Protein AF-A0A931W975-F1 (afdb_monomer)

Nearest PDB structures (foldseek):
  3o47-assembly2_B-3  TM=4.683E-01  e=4.116E+00  Homo sapiens
  1e0s-assembly1_A  TM=4.325E-01  e=3.613E+00  Homo sapiens
  4ylg-assembly1_B  TM=4.493E-01  e=7.400E+00  Entamoeba histolytica HM-1:IMSS
  1hur-assembly1_B  TM=3.940E-01  e=6.086E+00  Homo sapiens
  6pta-assembly2_B  TM=3.508E-01  e=5.005E+00  Candida albicans SC5314

Sequence (93 aa):
MGPKSSYSSETSFYVEVDRKINGHHIKLLGLRIVDPYRMQVGCGDYEVSNFHEIKKRYLNSTIYVRDMKRSTDMLEVWHPDFDIFGYLVPNRR

Radius of gyration: 19.4 Å; Cα contacts (8 Å, |Δi|>4): 148; chains: 1; bounding box: 39×27×50 Å

Structure (mmCIF, N/CA/C/O backbone):
data_AF-A0A931W975-F1
#
_entry.id   AF-A0A931W975-F1
#
loop_
_atom_site.group_PDB
_atom_site.id
_atom_site.type_symbol
_atom_site.label_atom_id
_atom_site.label_alt_id
_atom_site.label_comp_id
_atom_site.label_asym_id
_atom_site.label_entity_id
_atom_site.label_seq_id
_atom_site.pdbx_PDB_ins_code
_atom_site.Cartn_x
_atom_site.Cartn_y
_atom_site.Cartn_z
_atom_site.occupancy
_atom_site.B_iso_or_equiv
_atom_site.auth_seq_id
_atom_site.auth_comp_id
_atom_site.auth_asym_id
_atom_site.auth_atom_id
_atom_site.pdbx_PDB_model_num
ATOM 1 N N . MET A 1 1 ? 9.909 -11.966 -26.320 1.00 53.66 1 MET A N 1
ATOM 2 C CA . MET A 1 1 ? 9.648 -10.608 -25.792 1.00 53.66 1 MET A CA 1
ATOM 3 C C . MET A 1 1 ? 9.640 -9.647 -26.972 1.00 53.66 1 MET A C 1
ATOM 5 O O . MET A 1 1 ? 10.449 -9.848 -27.868 1.00 53.66 1 MET A O 1
ATOM 9 N N . GLY A 1 2 ? 8.683 -8.714 -27.033 1.00 59.94 2 GLY A N 1
ATOM 10 C CA . GLY A 1 2 ? 8.573 -7.740 -28.130 1.00 59.94 2 GLY A CA 1
ATOM 11 C C . GLY A 1 2 ? 9.684 -6.680 -28.098 1.00 59.94 2 GLY A C 1
ATOM 12 O O . GLY A 1 2 ? 10.444 -6.635 -27.125 1.00 59.94 2 GLY A O 1
ATOM 13 N N . PRO A 1 3 ? 9.802 -5.843 -29.144 1.00 70.75 3 PRO A N 1
ATOM 14 C CA . PRO A 1 3 ? 10.792 -4.774 -29.185 1.00 70.75 3 PRO A CA 1
ATOM 15 C C . PRO A 1 3 ? 10.560 -3.756 -28.056 1.00 70.75 3 PRO A C 1
ATOM 17 O O . PRO A 1 3 ? 9.422 -3.453 -27.685 1.00 70.75 3 PRO A O 1
ATOM 20 N N . LYS A 1 4 ? 11.664 -3.238 -27.502 1.00 78.19 4 LYS A N 1
ATOM 21 C CA . LYS A 1 4 ? 11.659 -2.154 -26.512 1.00 78.19 4 LYS A CA 1
ATOM 22 C C . LYS A 1 4 ? 11.034 -0.912 -27.144 1.00 78.19 4 LYS A C 1
ATOM 24 O O . LYS A 1 4 ? 11.508 -0.442 -28.174 1.00 78.19 4 LYS A O 1
ATOM 29 N N . SER A 1 5 ? 10.004 -0.374 -26.505 1.00 83.25 5 SER A N 1
ATOM 30 C CA . SER A 1 5 ? 9.322 0.832 -26.961 1.00 83.25 5 SER A CA 1
ATOM 31 C C . SER A 1 5 ? 10.137 2.092 -26.650 1.00 83.25 5 SER A C 1
ATOM 33 O O . SER A 1 5 ? 10.829 2.153 -25.626 1.00 83.25 5 SER A O 1
ATOM 35 N N . SER A 1 6 ? 9.993 3.122 -27.488 1.00 85.06 6 SER A N 1
ATOM 36 C CA . SER A 1 6 ? 10.568 4.461 -27.281 1.00 85.06 6 SER A CA 1
ATOM 37 C C . SER A 1 6 ? 10.026 5.175 -26.038 1.00 85.06 6 SER A C 1
ATOM 39 O O . SER A 1 6 ? 10.675 6.084 -25.532 1.00 85.06 6 SER A O 1
ATOM 41 N N . TYR A 1 7 ? 8.887 4.729 -25.498 1.00 81.56 7 TYR A N 1
ATOM 42 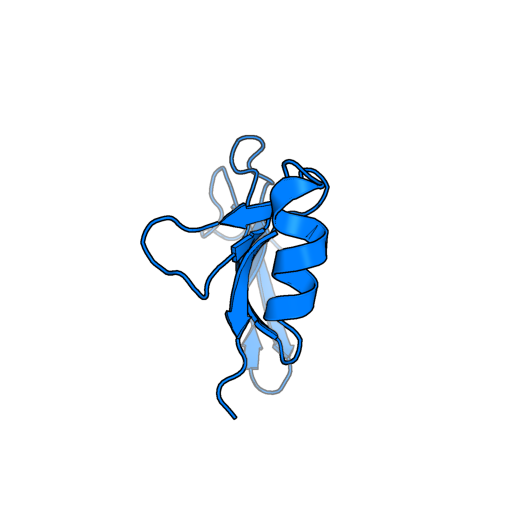C CA . TYR A 1 7 ? 8.337 5.209 -24.225 1.00 81.56 7 TYR A CA 1
ATOM 43 C C . TYR A 1 7 ? 9.095 4.696 -22.988 1.00 81.56 7 TYR A C 1
ATOM 45 O O . TYR A 1 7 ? 8.777 5.080 -21.863 1.00 81.56 7 TYR A O 1
ATOM 53 N N . SER A 1 8 ? 10.078 3.809 -23.168 1.00 84.00 8 SER A N 1
ATOM 54 C CA . SER A 1 8 ? 10.927 3.337 -22.072 1.00 84.00 8 SER A CA 1
ATOM 55 C C . SER A 1 8 ? 11.826 4.451 -21.536 1.00 84.00 8 SER A C 1
ATOM 57 O O . SER A 1 8 ? 12.390 5.229 -22.298 1.00 84.00 8 SER A O 1
ATOM 59 N N . SER A 1 9 ? 12.023 4.466 -20.223 1.00 81.62 9 SER A N 1
ATOM 60 C CA . SER A 1 9 ? 12.898 5.384 -19.496 1.00 81.62 9 SER A CA 1
ATOM 61 C C . SER A 1 9 ? 13.889 4.612 -18.617 1.00 81.62 9 SER A C 1
ATOM 63 O O . SER A 1 9 ? 13.922 3.380 -18.623 1.00 81.62 9 SER A O 1
ATOM 65 N N . GLU A 1 10 ? 14.691 5.331 -17.833 1.00 76.38 10 GLU A N 1
ATOM 66 C CA . GLU A 1 10 ? 15.607 4.741 -16.845 1.00 76.38 10 GLU A CA 1
ATOM 67 C C . GLU A 1 10 ? 14.885 3.957 -15.739 1.00 76.38 10 GLU A C 1
ATOM 69 O O . GLU A 1 10 ? 15.464 3.055 -15.147 1.00 76.38 10 GLU A O 1
ATOM 74 N N . THR A 1 11 ? 13.616 4.271 -15.469 1.00 73.44 11 THR A N 1
ATOM 75 C CA . THR A 1 11 ? 12.840 3.678 -14.365 1.00 73.44 11 THR A CA 1
ATOM 76 C C . THR A 1 11 ? 11.672 2.825 -14.848 1.00 73.44 11 THR A C 1
ATOM 78 O O . THR A 1 11 ? 10.888 2.307 -14.050 1.00 73.44 11 THR A O 1
ATOM 81 N N . SER A 1 12 ? 11.481 2.689 -16.159 1.00 78.25 12 SER A N 1
ATOM 82 C CA . SER A 1 12 ? 10.359 1.947 -16.733 1.00 78.25 12 SER A CA 1
ATOM 83 C C . SER A 1 12 ? 10.713 1.389 -18.104 1.00 78.25 12 SER A C 1
ATOM 85 O O . SER A 1 12 ? 11.151 2.112 -18.991 1.00 78.25 12 SER A O 1
ATOM 87 N N . PHE A 1 13 ? 10.473 0.102 -18.300 1.00 83.69 13 PHE A N 1
ATOM 88 C CA . PHE A 1 13 ? 10.673 -0.596 -19.558 1.00 83.69 13 PHE A CA 1
ATOM 89 C C . PHE A 1 13 ? 9.320 -0.920 -20.182 1.00 83.69 13 PHE A C 1
ATOM 91 O O . PHE A 1 13 ? 8.524 -1.636 -19.586 1.00 83.69 13 PHE A O 1
ATOM 98 N N . TYR A 1 14 ? 9.052 -0.421 -21.384 1.00 85.88 14 TYR A N 1
ATOM 99 C CA . TYR A 1 14 ? 7.817 -0.721 -22.102 1.00 85.88 14 TYR A CA 1
ATOM 100 C C . TYR A 1 14 ? 8.109 -1.609 -23.305 1.00 85.88 14 TYR A C 1
ATOM 102 O O . TYR A 1 14 ? 9.072 -1.380 -24.038 1.00 85.88 14 TYR A O 1
ATOM 110 N N . VAL A 1 15 ? 7.249 -2.596 -23.537 1.00 87.69 15 VAL A N 1
ATOM 111 C CA . VAL A 1 15 ? 7.215 -3.370 -24.781 1.00 87.69 15 VAL A CA 1
ATOM 112 C C . VAL A 1 15 ? 5.942 -3.058 -25.539 1.00 87.69 15 VAL A C 1
ATOM 114 O O . VAL A 1 15 ? 4.864 -2.937 -24.950 1.00 87.69 15 VAL A O 1
ATOM 117 N N . GLU A 1 16 ? 6.072 -2.936 -26.854 1.00 88.69 16 GLU A N 1
ATOM 118 C CA . GLU A 1 16 ? 4.914 -2.806 -27.729 1.00 88.69 16 GLU A CA 1
ATOM 119 C C . GLU A 1 16 ? 4.177 -4.140 -27.794 1.00 88.69 16 GLU A C 1
ATOM 121 O O . GLU A 1 16 ? 4.770 -5.207 -27.982 1.00 88.69 16 GLU A O 1
ATOM 126 N N . VAL A 1 17 ? 2.868 -4.076 -27.586 1.00 87.88 17 VAL A N 1
ATOM 127 C CA . VAL A 1 17 ? 1.968 -5.225 -27.629 1.00 87.88 17 VAL A CA 1
ATOM 128 C C . VAL A 1 17 ? 0.731 -4.849 -28.426 1.00 87.88 17 VAL A C 1
ATOM 130 O O . VAL A 1 17 ? 0.400 -3.680 -28.553 1.00 87.88 17 VAL A O 1
ATOM 133 N N . ASP A 1 18 ? 0.026 -5.840 -28.954 1.00 88.69 18 ASP A N 1
ATOM 134 C CA . ASP A 1 18 ? -1.271 -5.630 -29.591 1.00 88.69 18 ASP A CA 1
ATOM 135 C C . ASP A 1 18 ? -2.245 -6.682 -29.048 1.00 88.69 18 ASP A C 1
ATOM 137 O O . ASP A 1 18 ? -2.234 -7.859 -29.444 1.00 88.69 18 ASP A O 1
ATOM 141 N N . ARG A 1 19 ? -2.992 -6.295 -28.007 1.00 87.69 19 ARG A N 1
ATOM 142 C CA . ARG A 1 19 ? -3.879 -7.194 -27.256 1.00 87.69 19 ARG A CA 1
ATOM 143 C C . ARG A 1 19 ? -5.158 -6.491 -26.827 1.00 87.69 19 ARG A C 1
ATOM 145 O O . ARG A 1 19 ? -5.144 -5.315 -26.484 1.00 87.69 19 ARG A O 1
ATOM 152 N N . LYS A 1 20 ? -6.266 -7.235 -26.781 1.00 91.88 20 LYS A N 1
ATOM 153 C CA . LYS A 1 20 ? -7.545 -6.760 -26.242 1.00 91.88 20 LYS A CA 1
ATOM 154 C C . LYS A 1 20 ? -7.826 -7.446 -24.905 1.00 91.88 20 LYS A C 1
ATOM 156 O O . LYS A 1 20 ? -7.867 -8.671 -24.857 1.00 91.88 20 LYS A O 1
ATOM 161 N N . ILE A 1 21 ? -8.006 -6.676 -23.835 1.00 85.62 21 ILE A N 1
ATOM 162 C CA . ILE A 1 21 ? -8.279 -7.176 -22.477 1.00 85.62 21 ILE A CA 1
ATOM 163 C C . ILE A 1 21 ? -9.525 -6.458 -21.960 1.00 85.62 21 ILE A C 1
ATOM 165 O O . ILE A 1 21 ? -9.561 -5.232 -21.954 1.00 85.62 21 ILE A O 1
ATOM 169 N N . ASN A 1 22 ? -10.564 -7.207 -21.572 1.00 87.69 22 ASN A N 1
ATOM 170 C CA . ASN A 1 22 ? -11.851 -6.665 -21.101 1.00 87.69 22 ASN A CA 1
ATOM 171 C C . ASN A 1 22 ? -12.439 -5.573 -22.015 1.00 87.69 22 ASN A C 1
ATOM 173 O O . ASN A 1 22 ? -12.949 -4.561 -21.556 1.00 87.69 22 ASN A O 1
ATOM 177 N N . GLY A 1 23 ? -12.323 -5.753 -23.333 1.00 90.12 23 GLY A N 1
ATOM 178 C CA . GLY A 1 23 ? -12.808 -4.781 -24.317 1.00 90.12 23 GLY A CA 1
ATOM 179 C C . GLY A 1 23 ? -11.845 -3.626 -24.619 1.00 90.12 23 GLY A C 1
ATOM 180 O O . GLY A 1 23 ? -11.997 -2.994 -25.663 1.00 90.12 23 GLY A O 1
ATOM 181 N N . HIS A 1 24 ? -10.817 -3.406 -23.800 1.00 86.06 24 HIS A N 1
ATOM 182 C CA . HIS A 1 24 ? -9.821 -2.353 -23.994 1.00 86.06 24 HIS A CA 1
ATOM 183 C C . HIS A 1 24 ? -8.662 -2.819 -24.870 1.00 86.06 24 HIS A C 1
ATOM 185 O O . HIS A 1 24 ? -8.189 -3.949 -24.748 1.00 86.06 24 HIS A O 1
ATOM 191 N N . HIS A 1 25 ? -8.192 -1.935 -25.750 1.00 91.12 25 HIS A N 1
ATOM 192 C CA . HIS A 1 25 ? -7.038 -2.191 -26.607 1.00 91.12 25 HIS A CA 1
ATOM 193 C C . HIS A 1 25 ? -5.755 -1.737 -25.914 1.00 91.12 25 HIS A C 1
ATOM 195 O O . HIS A 1 25 ? -5.573 -0.554 -25.636 1.00 91.12 25 HIS A O 1
ATOM 201 N N . ILE A 1 26 ? -4.878 -2.688 -25.622 1.00 89.88 26 ILE A N 1
ATOM 202 C CA . ILE A 1 26 ? -3.610 -2.480 -24.935 1.00 89.88 26 ILE A CA 1
ATOM 203 C C . ILE A 1 26 ? -2.501 -2.483 -25.983 1.00 89.88 26 ILE A C 1
ATOM 205 O O . ILE A 1 26 ? -2.301 -3.489 -26.667 1.00 89.88 26 ILE A O 1
ATOM 209 N N . LYS A 1 27 ? -1.799 -1.349 -26.095 1.00 89.94 27 LYS A N 1
ATOM 210 C CA . LYS A 1 27 ? -0.707 -1.135 -27.061 1.00 89.94 27 LYS A CA 1
ATOM 211 C C . LYS A 1 27 ? 0.695 -1.202 -26.449 1.00 89.94 27 LYS A C 1
ATOM 213 O O . LYS A 1 27 ? 1.686 -1.388 -27.148 1.00 89.94 27 LYS A O 1
ATOM 218 N N . LEU A 1 28 ? 0.781 -1.030 -25.132 1.00 87.12 28 LEU A N 1
ATOM 219 C CA . LEU A 1 28 ? 2.032 -0.995 -24.384 1.00 87.12 28 LEU A CA 1
ATOM 220 C C . LEU A 1 28 ? 1.868 -1.803 -23.10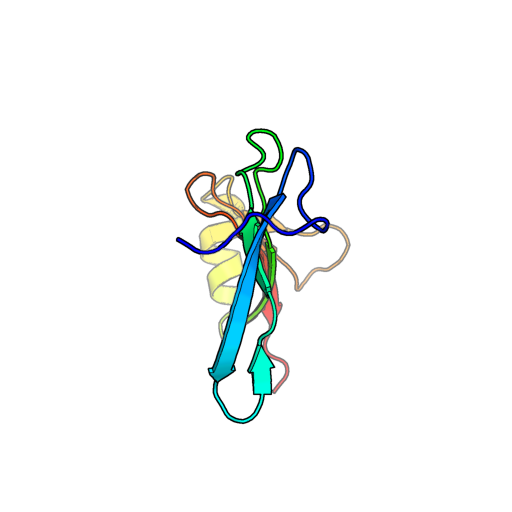3 1.00 87.12 28 LEU A C 1
ATOM 222 O O . LEU A 1 28 ? 0.888 -1.631 -22.379 1.00 87.12 28 LEU A O 1
ATOM 226 N N . LEU A 1 29 ? 2.847 -2.655 -22.817 1.00 82.56 29 LEU A N 1
ATOM 227 C CA . LEU A 1 29 ? 2.986 -3.322 -21.530 1.00 82.56 29 LEU A CA 1
ATOM 228 C C . LEU A 1 29 ? 4.236 -2.774 -20.841 1.00 82.56 29 LEU A C 1
ATOM 230 O O . LEU A 1 29 ? 5.338 -2.899 -21.373 1.00 82.56 29 LEU A O 1
ATOM 234 N N . GLY A 1 30 ? 4.053 -2.147 -19.679 1.00 84.19 30 GLY A N 1
ATOM 235 C CA . GLY A 1 30 ? 5.134 -1.561 -18.889 1.00 84.19 30 GLY A CA 1
ATOM 236 C C . GLY A 1 30 ? 5.585 -2.471 -17.752 1.00 84.19 30 GLY A C 1
ATOM 237 O O . GLY A 1 30 ? 4.772 -2.887 -16.933 1.00 84.19 30 GLY A O 1
ATOM 238 N N . LEU A 1 31 ? 6.886 -2.732 -17.678 1.00 76.06 31 LEU A N 1
ATOM 239 C CA . LEU A 1 31 ? 7.584 -3.266 -16.516 1.00 76.06 31 LEU A CA 1
ATOM 240 C C . LEU A 1 31 ? 8.324 -2.110 -15.847 1.00 76.06 31 LEU A C 1
ATOM 242 O O . LEU A 1 31 ? 9.255 -1.540 -16.416 1.00 76.06 31 LEU A O 1
ATOM 246 N N . ARG A 1 32 ? 7.904 -1.729 -14.644 1.00 69.44 32 ARG A N 1
ATOM 247 C CA . ARG A 1 32 ? 8.586 -0.680 -13.886 1.00 69.44 32 ARG A CA 1
ATOM 248 C C . ARG A 1 32 ? 9.797 -1.273 -13.172 1.00 69.44 32 ARG A C 1
ATOM 250 O O . ARG A 1 32 ? 9.690 -2.340 -12.574 1.00 69.44 32 ARG A O 1
ATOM 257 N N . ILE A 1 33 ? 10.932 -0.583 -13.228 1.00 69.62 33 ILE A N 1
ATOM 258 C CA . ILE A 1 33 ? 12.078 -0.927 -12.386 1.00 69.62 33 ILE A CA 1
ATOM 259 C C . ILE A 1 33 ? 11.729 -0.439 -10.981 1.00 69.62 33 ILE A C 1
ATOM 261 O O . ILE A 1 33 ? 11.363 0.725 -10.808 1.00 69.62 33 ILE A O 1
ATOM 265 N N . VAL A 1 34 ? 11.766 -1.351 -10.009 1.00 62.06 34 VAL A N 1
ATOM 266 C CA . VAL A 1 34 ? 11.482 -1.041 -8.604 1.00 62.06 34 VAL A CA 1
ATOM 267 C C . VAL A 1 34 ? 12.455 0.045 -8.154 1.00 62.06 34 VAL A C 1
ATOM 269 O O . VAL A 1 34 ? 13.666 -0.127 -8.261 1.00 62.06 34 VAL A O 1
ATOM 272 N N . ASP A 1 35 ? 11.915 1.172 -7.698 1.00 61.41 35 ASP A N 1
ATOM 273 C CA . ASP A 1 35 ? 12.694 2.255 -7.108 1.00 61.41 35 ASP A CA 1
ATOM 274 C C . ASP A 1 35 ? 13.001 1.871 -5.651 1.00 61.41 35 ASP A C 1
ATOM 276 O O . ASP A 1 35 ? 12.080 1.857 -4.831 1.00 61.41 35 ASP A O 1
ATOM 280 N N . PRO A 1 36 ? 14.263 1.550 -5.307 1.00 57.84 36 PRO A N 1
ATOM 281 C CA . PRO A 1 36 ? 14.621 1.064 -3.976 1.00 57.84 36 PRO A CA 1
ATOM 282 C C . PRO A 1 36 ? 14.493 2.140 -2.884 1.00 57.84 36 PRO A C 1
ATOM 284 O O . PRO A 1 36 ? 14.618 1.822 -1.704 1.00 57.84 36 PRO A O 1
ATOM 287 N N . TYR A 1 37 ? 14.234 3.399 -3.255 1.00 61.00 37 TYR A N 1
ATOM 288 C CA . TYR A 1 37 ? 14.052 4.521 -2.333 1.00 61.00 37 TYR A CA 1
ATOM 289 C C . TYR A 1 37 ? 12.588 4.979 -2.221 1.00 61.00 37 TYR A C 1
ATOM 291 O O . TYR A 1 37 ? 12.268 5.805 -1.364 1.00 61.00 37 TYR A O 1
ATOM 299 N N . ARG A 1 38 ? 11.673 4.422 -3.027 1.00 56.34 38 ARG A N 1
ATOM 300 C CA . ARG A 1 38 ? 10.219 4.583 -2.865 1.00 56.34 38 ARG A CA 1
ATOM 301 C C . ARG A 1 38 ? 9.625 3.343 -2.200 1.00 56.34 38 ARG A C 1
ATOM 303 O O . ARG A 1 38 ? 9.112 2.457 -2.867 1.00 56.34 38 ARG A O 1
ATOM 310 N N . MET A 1 39 ? 9.636 3.330 -0.867 1.00 56.38 39 MET A N 1
ATOM 311 C CA . MET A 1 39 ? 9.066 2.245 -0.046 1.00 56.38 39 MET A CA 1
ATOM 312 C C . MET A 1 39 ? 7.538 2.080 -0.161 1.00 56.38 39 MET A C 1
ATOM 314 O O . MET A 1 39 ? 6.992 1.116 0.355 1.00 56.38 39 MET A O 1
ATOM 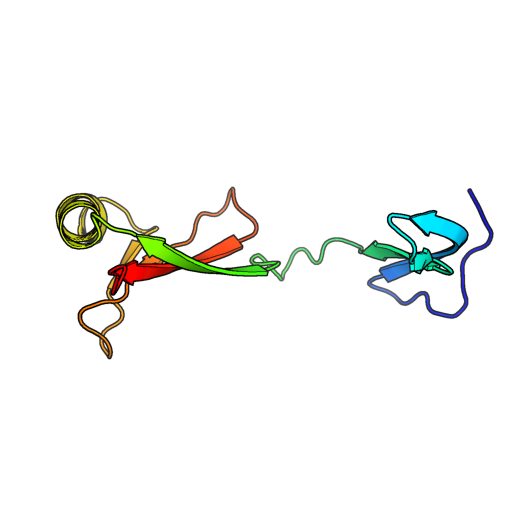318 N N . GLN A 1 40 ? 6.824 3.034 -0.762 1.00 56.72 40 GLN A N 1
ATOM 319 C CA . GLN A 1 40 ? 5.362 3.020 -0.852 1.00 56.72 40 GLN A CA 1
ATOM 320 C C . GLN A 1 40 ? 4.973 3.260 -2.311 1.00 56.72 40 GLN A C 1
ATOM 322 O O . GLN A 1 40 ? 5.176 4.347 -2.856 1.00 56.72 40 GLN A O 1
ATOM 327 N N . VAL A 1 41 ? 4.464 2.218 -2.963 1.00 58.34 41 VAL A N 1
ATOM 328 C CA . VAL A 1 41 ? 4.113 2.190 -4.391 1.00 58.34 41 VAL A CA 1
ATOM 329 C C . VAL A 1 41 ? 2.641 2.574 -4.604 1.00 58.34 41 VAL A C 1
ATOM 331 O O . VAL A 1 41 ? 2.260 2.956 -5.712 1.00 58.34 41 VAL A O 1
ATOM 334 N N . GLY A 1 42 ? 1.826 2.562 -3.542 1.00 60.91 42 GLY A N 1
ATOM 335 C CA . GLY A 1 42 ? 0.427 2.989 -3.572 1.00 60.91 42 GLY A CA 1
ATOM 336 C C . GLY A 1 42 ? -0.075 3.567 -2.249 1.00 60.91 42 GLY A C 1
ATOM 337 O O . GLY A 1 42 ? 0.474 3.289 -1.182 1.00 60.91 42 GLY A O 1
ATOM 338 N N . CYS A 1 43 ? -1.141 4.364 -2.343 1.00 72.31 43 CYS A N 1
ATOM 339 C CA . CYS A 1 43 ? -1.930 4.819 -1.205 1.00 72.31 43 CYS A CA 1
ATOM 340 C C . CYS A 1 43 ? -3.341 4.225 -1.302 1.00 72.31 43 CYS A C 1
ATOM 342 O O . CYS A 1 43 ? -3.910 4.202 -2.397 1.00 72.31 43 CYS A O 1
ATOM 344 N N . GLY A 1 44 ? -3.875 3.708 -0.196 1.00 78.06 44 GLY A N 1
ATOM 345 C CA . GLY A 1 44 ? -5.215 3.127 -0.139 1.00 78.06 44 GLY A CA 1
ATOM 346 C C . GLY A 1 44 ? -6.041 3.709 1.000 1.00 78.06 44 GLY A C 1
ATOM 347 O O . GLY A 1 44 ? -5.615 3.661 2.150 1.00 78.06 44 GLY A O 1
ATOM 348 N N . ASP A 1 45 ? -7.235 4.200 0.683 1.00 84.69 45 ASP A N 1
ATOM 349 C CA . ASP A 1 45 ? -8.228 4.594 1.680 1.00 84.69 45 ASP A CA 1
ATOM 350 C C . ASP A 1 45 ? -9.186 3.423 1.926 1.00 84.69 45 ASP A C 1
ATOM 352 O O . ASP A 1 45 ? -9.773 2.870 0.993 1.00 84.69 45 ASP A O 1
ATOM 356 N N . TYR A 1 46 ? -9.340 3.033 3.187 1.00 89.06 46 TYR A N 1
ATOM 357 C CA . TYR A 1 46 ? -10.112 1.869 3.604 1.00 89.06 46 TYR A CA 1
ATOM 358 C C . TYR A 1 46 ? -11.207 2.282 4.587 1.00 89.06 46 TYR A C 1
ATOM 360 O O . TYR A 1 46 ? -10.941 2.658 5.731 1.00 89.06 46 TYR A O 1
ATOM 368 N N . GLU A 1 47 ? -12.458 2.154 4.157 1.00 92.06 47 GLU A N 1
ATOM 369 C CA . GLU A 1 47 ? -13.617 2.288 5.035 1.00 92.06 47 GLU A CA 1
ATOM 370 C C . GLU A 1 47 ? -13.827 0.994 5.826 1.00 92.06 47 GLU A C 1
ATOM 372 O O . GLU A 1 47 ? -14.043 -0.076 5.252 1.00 92.06 47 GLU A O 1
ATOM 377 N N . VAL A 1 48 ? -13.792 1.082 7.155 1.00 92.31 48 VAL A N 1
ATOM 378 C CA . VAL A 1 48 ? -13.948 -0.078 8.043 1.00 92.31 48 VAL A CA 1
ATOM 379 C C . VAL A 1 48 ? -15.100 0.131 9.022 1.00 92.31 48 VAL A C 1
ATOM 381 O O . VAL A 1 48 ? -15.238 1.186 9.641 1.00 92.31 48 VAL A O 1
ATOM 384 N N . SER A 1 49 ? -15.954 -0.881 9.171 1.00 93.75 49 SER A N 1
ATOM 385 C CA . SER A 1 49 ? -17.130 -0.823 10.052 1.00 93.75 49 SER A CA 1
ATOM 386 C C . SER A 1 49 ? -16.766 -0.877 11.538 1.00 93.75 49 SER A C 1
ATOM 388 O O . SER A 1 49 ? -17.448 -0.283 12.366 1.00 93.75 49 SER A O 1
ATOM 390 N N . ASN A 1 50 ? -15.660 -1.531 11.890 1.00 93.31 50 ASN A N 1
ATOM 391 C CA . ASN A 1 50 ? -15.178 -1.697 13.263 1.00 93.31 50 ASN A CA 1
ATOM 392 C C . ASN A 1 50 ? -13.991 -0.772 13.601 1.00 93.31 50 ASN A C 1
ATOM 394 O O . ASN A 1 50 ? -13.104 -1.135 14.376 1.00 93.31 50 ASN A O 1
ATOM 398 N N . PHE A 1 51 ? -13.972 0.443 13.037 1.00 93.75 51 PHE A N 1
ATOM 399 C CA . PHE A 1 51 ? -12.877 1.412 13.193 1.00 93.75 51 PHE A CA 1
ATOM 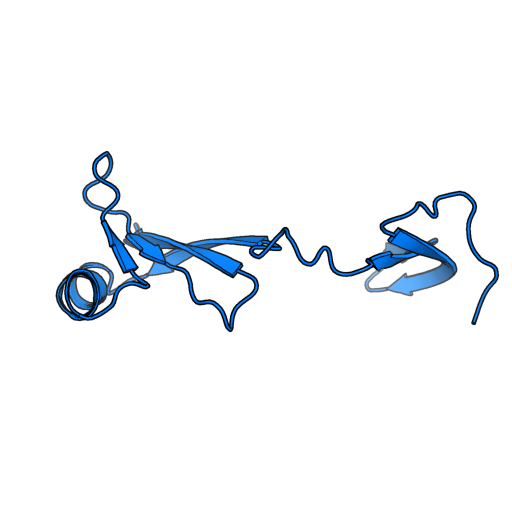400 C C . PHE A 1 51 ? -12.440 1.625 14.650 1.00 93.75 51 PHE A C 1
ATOM 402 O O . PHE A 1 51 ? -11.254 1.540 14.963 1.00 93.75 51 PHE A O 1
ATOM 409 N N . HIS A 1 52 ? -13.389 1.859 15.560 1.00 91.94 52 HIS A N 1
ATOM 410 C CA . HIS A 1 52 ? -13.095 2.145 16.968 1.00 91.94 52 HIS A CA 1
ATOM 411 C C . HIS A 1 52 ? -12.416 0.969 17.684 1.00 91.94 52 HIS A C 1
ATOM 413 O O . HIS A 1 52 ? -11.529 1.176 18.515 1.00 91.94 52 HIS A O 1
ATOM 419 N N . GLU A 1 53 ? -12.794 -0.264 17.344 1.00 94.19 53 GLU A N 1
ATOM 420 C CA . GLU A 1 53 ? -12.172 -1.469 17.893 1.00 94.19 53 GLU A CA 1
ATOM 421 C C . GLU A 1 53 ? -10.739 -1.626 17.382 1.00 94.19 53 GLU A C 1
ATOM 423 O O . GLU A 1 53 ? -9.828 -1.867 18.175 1.00 94.19 53 GLU A O 1
ATOM 428 N N . ILE A 1 54 ? -10.525 -1.415 16.077 1.00 92.75 54 ILE A N 1
ATOM 429 C CA . ILE A 1 54 ? -9.194 -1.419 15.456 1.00 92.75 54 ILE A CA 1
ATOM 430 C C . ILE A 1 54 ? -8.314 -0.341 16.100 1.00 92.75 54 ILE A C 1
ATOM 432 O O . ILE A 1 54 ? -7.204 -0.641 16.542 1.00 92.75 54 ILE A O 1
ATOM 436 N N . LYS A 1 55 ? -8.821 0.892 16.236 1.00 92.75 55 LYS A N 1
ATOM 437 C CA . LYS A 1 55 ? -8.104 2.008 16.868 1.00 92.75 55 LYS A CA 1
ATOM 438 C C . LYS A 1 55 ? -7.685 1.665 18.291 1.00 92.75 55 LYS A C 1
ATOM 440 O O . LYS A 1 55 ? -6.506 1.764 18.620 1.00 92.75 55 LYS A O 1
ATOM 445 N N . LYS A 1 56 ? -8.627 1.209 19.121 1.00 93.50 56 LYS A N 1
ATOM 446 C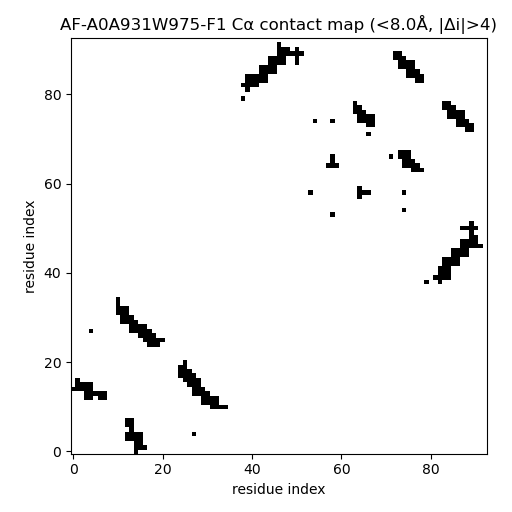 CA . LYS A 1 56 ? -8.353 0.835 20.515 1.00 93.50 56 LYS A CA 1
ATOM 447 C C . LYS A 1 56 ? -7.321 -0.289 20.616 1.00 93.50 56 LYS A C 1
ATOM 449 O O . LYS A 1 56 ? -6.494 -0.271 21.523 1.00 93.50 56 LYS A O 1
ATOM 454 N N . ARG A 1 57 ? -7.382 -1.265 19.708 1.00 95.06 57 ARG A N 1
ATOM 455 C CA . ARG A 1 57 ? -6.517 -2.445 19.736 1.00 95.06 57 ARG A CA 1
ATOM 456 C C . ARG A 1 57 ? -5.098 -2.157 19.255 1.00 95.06 57 ARG A C 1
ATOM 458 O O . ARG A 1 57 ? -4.171 -2.685 19.857 1.00 95.06 57 ARG A O 1
ATOM 465 N N . TYR A 1 58 ? -4.935 -1.357 18.200 1.00 93.56 58 TYR A N 1
ATOM 466 C CA . TYR A 1 58 ? -3.666 -1.282 17.472 1.00 93.56 58 TYR A CA 1
ATOM 467 C C . TYR A 1 58 ? -2.908 0.040 17.599 1.00 93.56 58 TYR A C 1
ATOM 469 O O . TYR A 1 58 ? -1.687 0.032 17.469 1.00 93.56 58 TYR A O 1
ATOM 477 N N . LEU A 1 59 ? -3.573 1.160 17.902 1.00 91.31 59 LEU A N 1
ATOM 478 C CA . LEU A 1 59 ? -2.935 2.483 17.859 1.00 91.31 59 LEU A CA 1
ATOM 479 C C . LEU A 1 59 ? -1.692 2.607 18.758 1.00 91.31 59 LEU A C 1
ATOM 481 O O . LEU A 1 59 ? -0.725 3.261 18.390 1.00 91.31 59 LEU A O 1
ATOM 485 N N . ASN A 1 60 ? -1.710 1.970 19.928 1.00 91.06 60 ASN A N 1
ATOM 486 C CA . ASN A 1 60 ? -0.588 1.996 20.871 1.00 91.06 60 ASN A CA 1
ATOM 487 C C . ASN A 1 60 ? 0.141 0.647 20.965 1.00 91.06 60 ASN A C 1
ATOM 489 O O . ASN A 1 60 ? 1.026 0.491 21.802 1.00 91.06 60 ASN A O 1
ATOM 493 N N . SER A 1 61 ? -0.249 -0.344 20.156 1.00 93.31 61 SER A N 1
ATOM 494 C CA . SER A 1 61 ? 0.324 -1.695 20.217 1.00 93.31 61 SER A CA 1
ATOM 495 C C . SER A 1 61 ? 1.407 -1.932 19.167 1.00 93.31 61 SER A C 1
ATOM 497 O O . SER A 1 61 ? 2.066 -2.967 19.199 1.00 93.31 61 SER A O 1
ATOM 499 N N . THR A 1 62 ? 1.544 -1.039 18.188 1.00 92.25 62 THR A N 1
ATOM 500 C CA . THR A 1 62 ? 2.483 -1.201 17.081 1.00 92.25 62 THR A CA 1
ATOM 501 C C . THR A 1 62 ? 2.942 0.149 16.549 1.00 92.25 62 THR A C 1
ATOM 503 O O . THR A 1 62 ? 2.195 1.121 16.559 1.00 92.25 62 THR A O 1
ATOM 506 N N . ILE A 1 63 ? 4.176 0.196 16.047 1.00 92.56 63 ILE A N 1
ATOM 507 C CA . ILE A 1 63 ? 4.727 1.377 15.374 1.00 92.56 63 ILE A CA 1
ATOM 508 C C . ILE A 1 63 ? 4.113 1.605 13.991 1.00 92.56 63 ILE A C 1
ATOM 510 O O . ILE A 1 63 ? 4.299 2.673 13.432 1.00 92.56 63 ILE A O 1
ATOM 514 N N . TYR A 1 64 ? 3.423 0.601 13.449 1.00 92.50 64 TYR A N 1
ATOM 515 C CA . TYR A 1 64 ? 2.872 0.551 12.091 1.00 92.50 64 TYR A CA 1
ATOM 516 C C . TYR A 1 64 ? 1.492 1.198 11.955 1.00 92.50 64 TYR A C 1
ATOM 518 O O . TYR A 1 64 ? 0.910 1.197 10.873 1.00 92.50 64 TYR A O 1
ATOM 526 N N . VAL A 1 65 ? 0.948 1.712 13.059 1.00 93.31 65 VAL A N 1
ATOM 527 C CA . VAL A 1 65 ? -0.341 2.398 13.112 1.00 93.31 65 VAL A CA 1
ATOM 528 C C . VAL A 1 65 ? -0.138 3.723 13.828 1.00 93.31 65 VAL A C 1
ATOM 530 O O . VAL A 1 65 ? 0.468 3.774 14.896 1.00 93.31 65 VAL A O 1
ATOM 533 N N . ARG A 1 66 ? -0.654 4.808 13.256 1.00 92.31 66 ARG A N 1
ATOM 534 C CA . ARG A 1 66 ? -0.542 6.151 13.830 1.00 92.31 66 ARG A CA 1
ATOM 535 C C . ARG A 1 66 ? -1.866 6.881 13.768 1.00 92.31 66 ARG A C 1
ATOM 537 O O . ARG A 1 66 ? -2.574 6.826 12.768 1.00 92.31 66 ARG A O 1
ATOM 544 N N . ASP A 1 67 ? -2.165 7.609 14.838 1.00 91.00 67 ASP A N 1
ATOM 545 C CA . ASP A 1 67 ? -3.300 8.524 1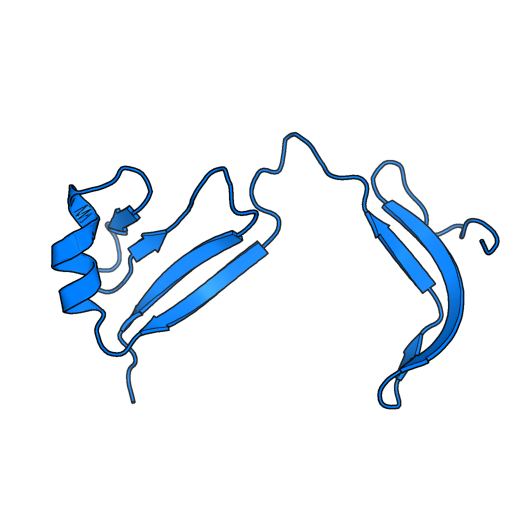4.861 1.00 91.00 67 ASP A CA 1
ATOM 546 C C . ASP A 1 67 ? -2.952 9.791 14.085 1.00 91.00 67 ASP A C 1
ATOM 548 O O . ASP A 1 67 ? -1.909 10.422 14.311 1.00 91.00 67 ASP A O 1
ATOM 552 N N . MET A 1 68 ? -3.841 10.195 13.189 1.00 84.81 68 MET A N 1
ATOM 553 C CA . MET A 1 68 ? -3.675 11.438 12.460 1.00 84.81 68 MET A CA 1
ATOM 554 C C . MET A 1 68 ? -4.126 12.593 13.349 1.00 84.81 68 MET A C 1
ATOM 556 O O . MET A 1 68 ? -5.309 12.859 13.497 1.00 84.81 68 MET A O 1
ATOM 560 N N . LYS A 1 69 ? -3.174 13.353 13.908 1.00 70.94 69 LYS A N 1
ATOM 561 C CA . LYS A 1 69 ? -3.432 14.448 14.876 1.00 70.94 69 LYS A CA 1
ATOM 562 C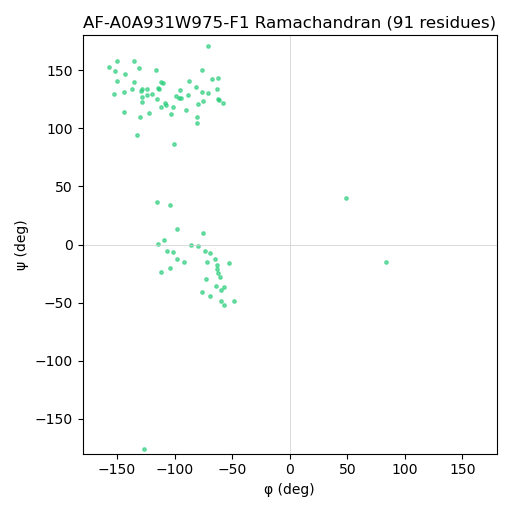 C . LYS A 1 69 ? -4.460 15.507 14.431 1.00 70.94 69 LYS A C 1
ATOM 564 O O . LYS A 1 69 ? -4.905 16.296 15.256 1.00 70.94 69 LYS A O 1
ATOM 569 N N . ARG A 1 70 ? -4.794 15.570 13.138 1.00 69.50 70 ARG A N 1
ATOM 570 C CA . ARG A 1 70 ? -5.761 16.514 12.549 1.00 69.50 70 ARG A CA 1
ATOM 571 C C . ARG A 1 70 ? -7.145 15.907 12.272 1.00 69.50 70 ARG A C 1
ATOM 573 O O . ARG A 1 70 ? -8.035 16.650 11.882 1.00 69.50 70 ARG A O 1
ATOM 580 N N . SER A 1 71 ? -7.329 14.599 12.456 1.00 70.94 71 SER A N 1
ATOM 581 C CA . SER A 1 71 ? -8.603 13.898 12.270 1.00 70.94 71 SER A CA 1
ATOM 582 C C . SER A 1 71 ? -8.733 12.794 13.316 1.00 70.94 71 SER A C 1
ATOM 584 O O . SER A 1 71 ? -7.979 11.827 13.296 1.00 70.94 71 SER A O 1
ATOM 586 N N . THR A 1 72 ? -9.697 12.921 14.228 1.00 71.19 72 THR A N 1
ATOM 587 C CA . THR A 1 72 ? -9.934 11.925 15.290 1.00 71.19 72 THR A CA 1
ATOM 588 C C . THR A 1 72 ? -10.342 10.557 14.745 1.00 71.19 72 THR A C 1
ATOM 590 O O . THR A 1 72 ? -10.146 9.548 15.424 1.00 71.19 72 THR A O 1
ATOM 593 N N . ASP A 1 73 ? -10.839 10.525 13.509 1.00 85.88 73 ASP A N 1
ATOM 594 C CA . ASP A 1 73 ? -11.434 9.357 12.865 1.00 85.88 73 ASP A CA 1
ATOM 595 C C . ASP A 1 73 ? -10.612 8.885 11.662 1.00 85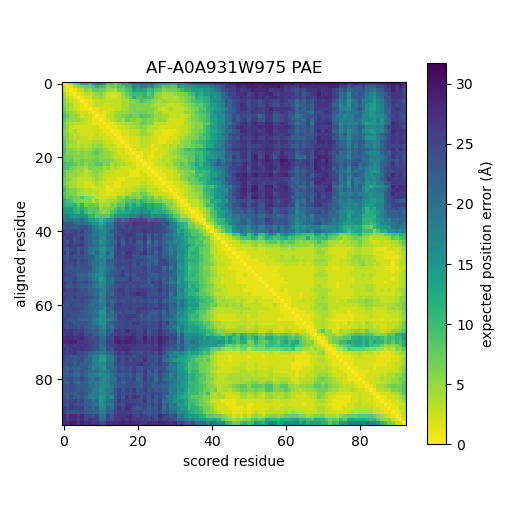.88 73 ASP A C 1
ATOM 597 O O . ASP A 1 73 ? -11.155 8.490 10.632 1.00 85.88 73 ASP A O 1
ATOM 601 N N . MET A 1 74 ? -9.285 8.968 11.762 1.00 90.62 74 MET A N 1
ATOM 602 C CA . MET A 1 74 ? -8.401 8.465 10.721 1.00 90.62 74 MET A CA 1
ATOM 603 C C . MET A 1 74 ? -7.133 7.860 11.310 1.00 90.62 74 MET A C 1
ATOM 605 O O . MET A 1 74 ? -6.462 8.485 12.132 1.00 90.62 74 MET A O 1
ATOM 609 N N . LEU A 1 75 ? -6.792 6.655 10.862 1.00 92.38 75 LEU A N 1
ATOM 610 C CA . LEU A 1 75 ? -5.525 6.010 11.196 1.00 92.38 75 LEU A CA 1
ATOM 611 C C . LEU A 1 75 ? -4.667 5.878 9.952 1.00 92.38 75 LEU A C 1
ATOM 613 O O . LEU A 1 75 ? -5.139 5.424 8.918 1.00 92.38 75 LEU A O 1
ATOM 617 N N . GLU A 1 76 ? -3.401 6.226 10.086 1.00 91.38 76 GLU A N 1
ATOM 618 C CA . GLU A 1 76 ? -2.365 5.952 9.103 1.00 91.38 76 GLU A CA 1
ATOM 619 C C . GLU A 1 76 ? -1.768 4.569 9.394 1.00 91.38 76 GLU A C 1
ATOM 621 O O . GLU A 1 76 ? -1.408 4.287 10.541 1.00 91.38 76 GLU A O 1
ATOM 626 N N . VAL A 1 77 ? -1.692 3.700 8.383 1.00 92.00 77 VAL A N 1
ATOM 627 C CA . VAL A 1 77 ? -1.186 2.326 8.503 1.00 92.00 77 VAL A CA 1
ATOM 628 C C . VAL A 1 77 ? -0.112 2.035 7.458 1.00 92.00 77 VAL A C 1
ATOM 630 O O . VAL A 1 77 ? -0.266 2.360 6.283 1.00 92.00 77 VAL A O 1
ATOM 633 N N . TRP A 1 78 ? 0.994 1.423 7.873 1.00 89.44 78 TRP A N 1
ATOM 634 C CA . TRP A 1 78 ? 2.102 1.076 6.977 1.00 89.44 78 TRP A CA 1
ATOM 635 C C . TRP A 1 78 ? 2.929 -0.070 7.545 1.00 89.44 78 TRP A C 1
ATOM 637 O O . TRP A 1 78 ? 3.040 -0.206 8.757 1.00 89.44 78 TRP A O 1
ATOM 647 N N . HIS A 1 79 ? 3.578 -0.862 6.696 1.00 86.38 79 HIS A N 1
ATOM 648 C CA . HIS A 1 79 ? 4.469 -1.933 7.143 1.00 86.38 79 HIS A CA 1
ATOM 649 C C . HIS A 1 79 ? 5.576 -2.158 6.101 1.00 86.38 79 HIS A C 1
ATOM 651 O O . HIS A 1 79 ? 5.273 -2.089 4.916 1.00 86.38 79 HIS A O 1
ATOM 657 N N . PRO A 1 80 ? 6.841 -2.413 6.492 1.00 82.00 80 PRO A N 1
ATOM 658 C CA . PRO A 1 80 ? 7.958 -2.553 5.546 1.00 82.00 80 PRO A CA 1
ATOM 659 C C . PRO A 1 80 ? 7.781 -3.698 4.539 1.00 82.00 80 PRO A C 1
ATOM 661 O O . PRO A 1 80 ? 8.279 -3.603 3.426 1.00 82.00 80 PRO A O 1
ATOM 664 N N . ASP A 1 81 ? 7.047 -4.745 4.915 1.00 83.31 81 ASP A N 1
ATOM 665 C CA . ASP A 1 81 ? 6.744 -5.881 4.027 1.00 83.31 81 ASP A CA 1
ATOM 666 C C . ASP A 1 81 ? 5.596 -5.607 3.034 1.00 83.31 81 ASP A C 1
ATOM 668 O O . ASP A 1 81 ? 5.229 -6.488 2.258 1.00 83.31 81 ASP A O 1
ATOM 672 N N . PHE A 1 82 ? 4.983 -4.420 3.080 1.00 75.12 82 PHE A N 1
ATOM 673 C CA . PHE A 1 82 ? 3.868 -4.046 2.218 1.00 75.12 82 PHE A CA 1
ATOM 674 C C . PHE A 1 82 ? 4.201 -2.770 1.446 1.00 75.12 82 PHE A C 1
ATOM 676 O O . PHE A 1 82 ? 4.490 -1.730 2.030 1.00 75.12 82 PHE A O 1
ATOM 683 N N . ASP A 1 83 ? 4.025 -2.812 0.128 1.00 69.69 83 ASP A N 1
ATOM 684 C CA . ASP A 1 83 ? 4.249 -1.663 -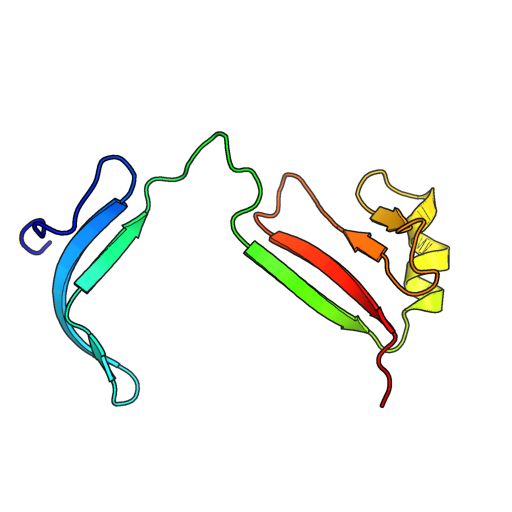0.762 1.00 69.69 83 ASP A CA 1
ATOM 685 C C . ASP A 1 83 ? 3.130 -0.601 -0.694 1.00 69.69 83 ASP A C 1
ATOM 687 O O . ASP A 1 83 ? 3.055 0.295 -1.541 1.00 69.69 83 ASP A O 1
ATOM 691 N N . ILE A 1 84 ? 2.212 -0.705 0.273 1.00 68.94 84 ILE A N 1
ATOM 692 C CA . ILE A 1 84 ? 1.016 0.135 0.376 1.00 68.94 84 ILE A CA 1
ATOM 693 C C . ILE A 1 84 ? 1.031 0.907 1.690 1.00 68.94 84 ILE A C 1
ATOM 695 O O . ILE A 1 84 ? 1.162 0.341 2.775 1.00 68.94 84 ILE A O 1
ATOM 699 N N . PHE A 1 85 ? 0.821 2.213 1.566 1.00 84.19 85 PHE A N 1
ATOM 700 C CA . PHE A 1 85 ? 0.501 3.102 2.669 1.00 84.19 85 PHE A CA 1
ATOM 701 C C . PHE A 1 85 ? -1.012 3.290 2.750 1.00 84.19 85 PHE A C 1
ATOM 703 O O . PHE A 1 85 ? -1.648 3.624 1.752 1.00 84.19 85 PHE A O 1
ATOM 710 N N . GLY A 1 86 ? -1.614 3.047 3.906 1.00 89.44 86 GLY A N 1
ATOM 711 C CA . GLY A 1 86 ? -3.064 3.041 4.049 1.00 89.44 86 GLY A CA 1
ATOM 712 C C . GLY A 1 86 ? -3.587 4.122 4.982 1.00 89.44 86 GLY A C 1
ATOM 713 O O . GLY A 1 86 ? -2.945 4.457 5.977 1.00 89.44 86 GLY A O 1
ATOM 714 N N . TYR A 1 87 ? -4.804 4.583 4.713 1.00 90.81 87 TYR A N 1
ATOM 715 C CA . TYR A 1 87 ? -5.619 5.314 5.672 1.00 90.81 87 TYR A CA 1
ATOM 716 C C . TYR A 1 87 ? -6.872 4.507 5.996 1.00 90.81 87 TYR A C 1
ATOM 718 O O . TYR A 1 87 ? -7.618 4.112 5.105 1.00 90.81 87 TYR A O 1
ATOM 726 N N . LEU A 1 88 ? -7.115 4.249 7.277 1.00 92.81 88 LEU A N 1
ATOM 727 C CA . LEU A 1 88 ? -8.371 3.674 7.749 1.00 92.81 88 LEU A CA 1
ATOM 728 C C . LEU A 1 88 ? -9.292 4.798 8.202 1.00 92.81 88 LEU A C 1
ATOM 730 O O . LEU A 1 88 ? -8.877 5.651 8.990 1.00 92.81 88 LEU A O 1
ATOM 734 N N . VAL A 1 89 ? -10.545 4.753 7.766 1.00 92.38 89 VAL A N 1
ATOM 735 C CA . VAL A 1 89 ? -11.609 5.676 8.178 1.00 92.38 89 VAL A CA 1
ATOM 736 C C . VAL A 1 89 ? -12.853 4.882 8.590 1.00 92.38 89 VAL A C 1
ATOM 738 O O . VAL A 1 89 ? -13.059 3.765 8.101 1.00 92.38 89 VAL A O 1
ATOM 741 N N . PRO A 1 90 ? -13.698 5.398 9.499 1.00 91.62 90 PRO A N 1
ATOM 742 C CA . PRO A 1 90 ? -14.953 4.740 9.821 1.00 91.62 90 PRO A CA 1
ATOM 743 C C . PRO A 1 90 ? -15.855 4.700 8.590 1.00 91.62 90 PRO A C 1
ATOM 745 O O . PRO A 1 90 ? -16.043 5.708 7.907 1.00 91.62 90 PRO A O 1
ATOM 748 N N . ASN A 1 91 ? -16.438 3.533 8.331 1.00 89.00 91 ASN A N 1
ATOM 749 C CA . ASN A 1 91 ? -17.490 3.395 7.334 1.00 89.00 91 ASN A CA 1
ATOM 750 C C . ASN A 1 91 ? -18.700 4.245 7.762 1.00 89.00 91 ASN A C 1
ATOM 752 O O . ASN A 1 91 ? -19.186 4.107 8.883 1.00 89.00 91 ASN A O 1
ATOM 756 N N . ARG A 1 92 ? -19.153 5.147 6.884 1.00 72.00 92 ARG A N 1
ATOM 757 C CA . ARG A 1 92 ? -20.242 6.104 7.159 1.00 72.00 92 ARG A CA 1
ATOM 758 C C . ARG A 1 92 ? -21.609 5.660 6.623 1.00 72.00 92 ARG A C 1
ATOM 760 O O . ARG A 1 92 ? -22.505 6.496 6.517 1.00 72.00 92 ARG A O 1
ATOM 767 N N . ARG A 1 93 ? -21.753 4.392 6.235 1.00 57.53 93 ARG A N 1
ATOM 768 C CA . ARG A 1 93 ? -23.026 3.825 5.764 1.00 57.53 93 ARG A CA 1
ATOM 769 C C . ARG A 1 93 ? -23.973 3.458 6.895 1.00 57.53 93 ARG A C 1
ATOM 771 O O . ARG A 1 93 ? -23.489 2.919 7.913 1.00 57.53 93 ARG A O 1
#

Mean predicted aligned error: 13.11 Å

pLDDT: mean 82.1, std 11.63, range [53.66, 95.06]

Foldseek 3Di:
DADFDPPDDPFKTKHADFDADPNDTDGIDIDGRDDPPLLAPEEEEAADQCQVVCCVPPCPPDPQWHDDPVDNFWIWGDDSVDNYTYIYGHHPD

Secondary structure (DSSP, 8-state):
-PPBPTT-BTTEEEEEEEEEETTEEEEEEEEEPP-TT---SEEEEEEETTHHHHHHHHTTT-TTEEE-TT-TT-EEE--TT-SEEEEEEE---

Solvent-accessible surface area (backbone atoms only — not comparable to full-atom values): 5631 Å² total; per-residue (Å²): 133,63,62,78,34,90,87,38,56,99,54,30,46,26,28,53,44,89,47,75,56,98,88,42,80,43,56,66,49,75,50,67,54,84,55,91,84,56,73,56,80,44,79,46,83,42,72,32,85,58,38,68,60,52,47,74,65,38,45,86,70,42,92,43,31,39,76,38,95,89,39,99,65,35,35,41,36,47,49,95,95,38,52,47,37,33,36,42,30,58,48,86,124